Protein 7Y19 (pdb70)

Organism: Vibrio vulnificus (strain CMCP6) (NCBI:txid216895)

Secondary structure (DSSP, 8-state):
---S--EEEEE--S--HHHHHHHHHT-EEEEES-HHHHHHHHHHH-S-EEEEE-SSTTS-HHHHHHHHHHTTTSEEEEEE-GGGGG-HHHHHHHHHH-SEEEESS--HHHHHHHHHTT---HHHHHH---

Solvent-accessible surface area: 7462 Å² total

InterPro domains:
  IPR002078 RNA polymerase sigma factor 54 interaction domain [PF00158] (146-305)
  IPR002078 RNA polymerase sigma factor 54 interaction domain [PS50045] (146-368)
  IPR002197 DNA binding HTH domain, Fis-type [PF02954] (396-435)
  IPR002197 DNA binding HTH domain, Fis-type [PR01590] (402-419)
  IPR002197 DNA binding HTH domain, Fis-type [PR01590] (419-439)
  IPR003593 AAA+ ATPase domain [SM00382] (166-303)
  IPR009057 Homedomain-like superfamily [SSF46689] (351-438)
  IPR025944 Sigma-54 interaction domain, conserved site [PS00688] (352-361)
  IPR027417 P-loop containing nucleoside triphosphate hydrolase [G3DSA:3.40.50.300] (145-309)
  IPR027417 P-loop containing nucleoside triphosphate hydrolase [SSF52540] (146-379)
  IPR045343 VpsR domain [PF20161] (3-122)
  IPR058031 NorR-like, AAA+ ATPase lid domain [PF25601] (311-381)

Structure (mmCIF, N/CA/C/O backbone):
data_7Y19
#
_entry.id   7Y19
#
_cell.length_a   53.259
_cell.length_b   53.259
_cell.length_c   143.926
_cell.angle_alpha   90.000
_cell.angle_beta   90.000
_cell.angle_gamma   120.000
#
_symmetry.space_group_name_H-M   'P 61 2 2'
#
loop_
_entity.id
_entity.type
_entity.pdbx_description
1 polymer 'Transcriptional regulator VpsR'
2 water water
#
loop_
_atom_site.group_PDB
_atom_site.id
_atom_site.type_symbol
_atom_site.label_atom_id
_atom_site.label_alt_id
_atom_site.label_comp_id
_atom_site.label_asym_id
_atom_site.label_entity_id
_atom_site.label_seq_id
_atom_site.pdbx_PDB_ins_code
_atom_site.Cartn_x
_atom_site.Cartn_y
_atom_site.Cartn_z
_atom_site.occupancy
_atom_site.B_iso_or_equiv
_atom_site.auth_seq_id
_atom_site.auth_comp_id
_atom_site.auth_asym_id
_atom_site.auth_atom_id
_atom_site.pdbx_PDB_model_num
ATOM 1 N N . LYS A 1 6 ? 16.023 40.624 98.391 1.00 28.36 6 LYS A N 1
ATOM 2 C CA . LYS A 1 6 ? 16.034 39.182 98.511 1.00 38.70 6 LYS A CA 1
ATOM 3 C C . LYS A 1 6 ? 15.669 38.395 97.259 1.00 33.95 6 LYS A C 1
ATOM 4 O O . LYS A 1 6 ? 14.568 38.366 96.867 1.00 32.15 6 LYS A O 1
ATOM 18 N N . ASP A 1 8 ? 16.951 34.811 94.511 1.00 31.07 8 ASP A N 1
ATOM 19 C CA . ASP A 1 8 ? 17.724 33.560 94.394 1.00 28.80 8 ASP A CA 1
ATOM 20 C C . ASP A 1 8 ? 18.595 33.540 93.134 1.00 24.59 8 ASP A C 1
ATOM 21 O O . ASP A 1 8 ? 18.239 34.082 92.155 1.00 22.91 8 ASP A O 1
ATOM 26 N N . SER A 1 9 ? 19.821 33.021 93.220 1.00 28.81 9 SER A N 1
ATOM 27 C CA . SER A 1 9 ? 20.740 33.022 92.087 1.00 28.00 9 SER A CA 1
ATOM 28 C C . SER A 1 9 ? 21.494 31.720 91.904 1.00 29.60 9 SER A C 1
ATOM 29 O O . SER A 1 9 ? 22.041 31.515 90.816 1.00 32.75 9 SER A O 1
ATOM 32 N N . VAL A 1 10 ? 21.572 30.839 92.900 1.00 27.98 10 VAL A N 1
ATOM 33 C CA . VAL A 1 10 ? 22.181 29.528 92.629 1.00 26.94 10 VAL A CA 1
ATOM 34 C C . VAL A 1 10 ? 21.293 28.779 91.644 1.00 23.53 10 VAL A C 1
ATOM 35 O O . VAL A 1 10 ? 20.065 28.722 91.833 1.00 22.60 10 VAL A O 1
ATOM 39 N N . PRO A 1 11 ? 21.844 28.272 90.551 1.00 24.22 11 PRO A N 1
ATOM 40 C CA . PRO A 1 11 ? 21.029 27.531 89.588 1.00 21.40 11 PRO A CA 1
ATOM 41 C C . PRO A 1 11 ? 20.569 26.197 90.152 1.00 26.77 11 PRO A C 1
ATOM 42 O O . PRO A 1 11 ? 21.267 25.568 90.954 1.00 20.79 11 PRO A O 1
ATOM 46 N N . GLY A 1 12 ? 19.365 25.779 89.729 1.00 22.49 12 GLY A N 1
ATOM 47 C CA . GLY A 1 12 ? 18.805 24.501 90.135 1.00 18.41 12 GLY A CA 1
ATOM 48 C C . GLY A 1 12 ? 18.768 23.455 89.033 1.00 16.50 12 GLY A C 1
ATOM 49 O O . GLY A 1 12 ? 19.785 23.130 88.417 1.00 18.38 12 GLY A O 1
ATOM 50 N N . SER A 1 13 ? 17.588 22.919 88.772 1.00 20.06 13 SER A N 1
ATOM 51 C CA . SER A 1 13 ? 17.408 21.870 87.784 1.00 24.23 13 SER A CA 1
ATOM 52 C C . SER A 1 13 ? 16.408 22.315 86.722 1.00 24.28 13 SER A C 1
ATOM 53 O O . SER A 1 13 ? 15.465 23.071 87.010 1.00 18.34 13 SER A O 1
ATOM 56 N N . LEU A 1 14 ? 16.621 21.838 85.488 1.00 25.66 14 LEU A N 1
ATOM 57 C CA . LEU A 1 14 ? 15.671 22.071 84.407 1.00 26.08 14 LEU A CA 1
ATOM 58 C C . LEU A 1 14 ? 15.530 20.845 83.515 1.00 28.23 14 LEU A C 1
ATOM 59 O O . LEU A 1 14 ? 16.529 20.220 83.143 1.00 28.58 14 LEU A O 1
ATOM 64 N N . VAL A 1 15 ? 14.276 20.512 83.183 1.00 28.10 15 VAL A N 1
ATOM 65 C CA . VAL A 1 15 ? 13.932 19.460 82.227 1.00 22.73 15 VAL A CA 1
ATOM 66 C C . VAL A 1 15 ? 13.685 20.096 80.864 1.00 26.86 15 VAL A C 1
ATOM 67 O O . VAL A 1 15 ? 12.967 21.105 80.758 1.00 24.28 15 VAL A O 1
ATOM 71 N N . VAL A 1 16 ? 14.262 19.491 79.821 1.00 25.44 16 VAL A N 1
ATOM 72 C CA . VAL A 1 16 ? 14.173 19.966 78.445 1.00 23.63 16 VAL A CA 1
ATOM 73 C C . VAL A 1 16 ? 13.471 18.923 77.594 1.00 30.34 16 VAL A C 1
ATOM 74 O O . VAL A 1 16 ? 14.139 18.112 76.943 1.00 33.61 16 VAL A O 1
ATOM 78 N N . VAL A 1 17 ? 12.130 18.920 77.608 1.00 30.66 17 VAL A N 1
ATOM 79 C CA . VAL A 1 17 ? 11.329 18.148 76.659 1.00 27.85 17 VAL A CA 1
ATOM 80 C C . VAL A 1 17 ? 11.669 18.613 75.254 1.00 30.79 17 VAL A C 1
ATOM 81 O O . VAL A 1 17 ? 11.024 19.517 74.717 1.00 36.91 17 VAL A O 1
ATOM 85 N N . GLY A 1 18 ? 12.683 18.005 74.652 1.00 40.84 18 GLY A N 1
ATOM 86 C CA . GLY A 1 18 ? 13.309 18.573 73.477 1.00 41.68 18 GLY A CA 1
ATOM 87 C C . GLY A 1 18 ? 14.416 17.698 72.918 1.00 58.50 18 GLY A C 1
ATOM 88 O O . GLY A 1 18 ? 15.413 17.411 73.597 1.00 53.33 18 GLY A O 1
ATOM 89 N N . GLY A 1 19 ? 14.229 17.243 71.672 1.00 58.19 19 GLY A N 1
ATOM 90 C CA . GLY A 1 19 ? 15.261 16.528 70.958 1.00 52.41 19 GLY A CA 1
ATOM 91 C C . GLY A 1 19 ? 16.182 17.488 70.249 1.00 55.34 19 GLY A C 1
ATOM 92 O O . GLY A 1 19 ? 15.901 18.687 70.184 1.00 57.56 19 GLY A O 1
ATOM 93 N N . THR A 1 20 ? 17.277 16.934 69.728 1.00 50.29 20 THR A N 1
ATOM 94 C CA . THR A 1 20 ? 18.388 17.703 69.177 1.00 52.43 20 THR A CA 1
ATOM 95 C C . THR A 1 20 ? 19.145 18.393 70.299 1.00 43.99 20 THR A C 1
ATOM 96 O O . THR A 1 20 ? 18.551 18.845 71.282 1.00 47.57 20 THR A O 1
ATOM 100 N N . TYR A 1 21 ? 20.457 18.464 70.162 1.00 42.44 21 TYR A N 1
ATOM 101 C CA . TYR A 1 21 ? 21.245 19.293 71.055 1.00 44.32 21 TYR A CA 1
ATOM 102 C C . TYR A 1 21 ? 20.970 20.757 70.748 1.00 46.52 21 TYR A C 1
ATOM 103 O O . TYR A 1 21 ? 21.246 21.229 69.640 1.00 45.58 21 TYR A O 1
ATOM 112 N N . GLU A 1 22 ? 20.463 21.491 71.728 1.00 47.44 22 GLU A N 1
ATOM 113 C CA . GLU A 1 22 ? 20.319 22.921 71.541 1.00 42.81 22 GLU A CA 1
ATOM 114 C C . GLU A 1 22 ? 21.490 23.636 72.189 1.00 37.40 22 GLU A C 1
ATOM 115 O O . GLU A 1 22 ? 21.714 23.472 73.394 1.00 40.08 22 GLU A O 1
ATOM 121 N N . PRO A 1 23 ? 22.258 24.407 71.430 1.00 43.74 23 PRO A N 1
ATOM 122 C CA . PRO A 1 23 ? 23.442 25.096 71.966 1.00 35.73 23 PRO A CA 1
ATOM 123 C C . PRO A 1 23 ? 23.233 25.810 73.289 1.00 41.60 23 PRO A C 1
ATOM 124 O O . PRO A 1 23 ? 24.126 25.809 74.145 1.00 47.57 23 PRO A O 1
ATOM 128 N N . TRP A 1 24 ? 22.073 26.453 73.456 1.00 39.09 24 TRP A N 1
ATOM 129 C CA . TRP A 1 24 ? 21.836 27.218 74.675 1.00 33.28 24 TRP A CA 1
ATOM 130 C C . TRP A 1 24 ? 21.943 26.342 75.914 1.00 26.14 24 TRP A C 1
ATOM 131 O O . TRP A 1 24 ? 22.308 26.832 76.988 1.00 28.06 24 TRP A O 1
ATOM 142 N N . LEU A 1 25 ? 21.659 25.044 75.772 1.00 28.80 25 LEU A N 1
ATOM 143 C CA . LEU A 1 25 ? 21.717 24.111 76.894 1.00 32.26 25 LEU A CA 1
ATOM 144 C C . LEU A 1 25 ? 23.070 24.146 77.579 1.00 28.00 25 LEU A C 1
ATOM 145 O O . LEU A 1 25 ? 23.155 24.161 78.811 1.00 28.97 25 LEU A O 1
ATOM 150 N N . SER A 1 26 ? 24.137 24.204 76.795 1.00 31.26 26 SER A N 1
ATOM 151 C CA . SER A 1 26 ? 25.475 24.225 77.364 1.00 30.13 26 SER A CA 1
ATOM 152 C C 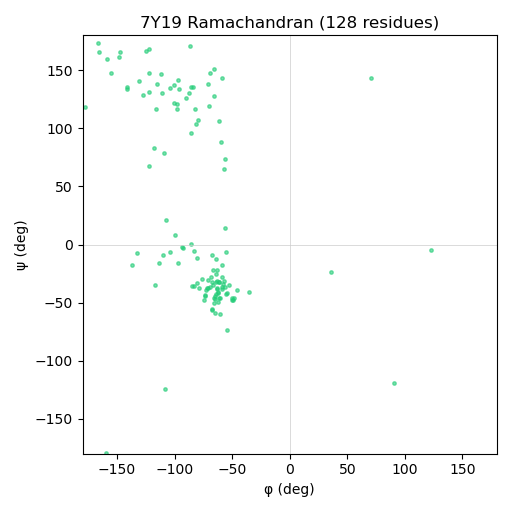. SER A 1 26 ? 25.723 25.470 78.204 1.00 27.81 26 SER A C 1
ATOM 153 O O . SER A 1 26 ? 26.481 25.413 79.176 1.00 32.59 26 SER A O 1
ATOM 156 N N . VAL A 1 27 ? 25.113 26.602 77.852 1.00 23.90 27 VAL A N 1
ATOM 157 C CA . VAL A 1 27 ? 25.339 27.820 78.630 1.00 25.34 27 VAL A CA 1
ATOM 158 C C . VAL A 1 27 ? 24.738 27.695 80.012 1.00 26.37 27 VAL A C 1
ATOM 159 O O . VAL A 1 27 ? 25.262 28.258 80.983 1.00 31.54 27 VAL A O 1
ATOM 163 N N . LEU A 1 28 ? 23.638 26.959 80.130 1.00 19.16 28 LEU A N 1
ATOM 164 C CA . LEU A 1 28 ? 23.073 26.699 81.441 1.00 21.84 28 LEU A CA 1
ATOM 165 C C . LEU A 1 28 ? 23.913 25.676 82.202 1.00 21.36 28 LEU A C 1
ATOM 166 O O . LEU A 1 28 ? 24.256 25.894 83.365 1.00 21.64 28 LEU A O 1
ATOM 171 N N . GLU A 1 29 ? 24.278 24.561 81.558 1.00 23.27 29 GLU A N 1
ATOM 172 C CA . GLU A 1 29 ? 25.079 23.552 82.249 1.00 25.43 29 GLU A CA 1
ATOM 173 C C . GLU A 1 29 ? 26.397 24.139 82.740 1.00 24.35 29 GLU A C 1
ATOM 174 O O . GLU A 1 29 ? 26.870 23.797 83.831 1.00 20.72 29 GLU A O 1
ATOM 180 N N . GLN A 1 30 ? 26.983 25.053 81.957 1.00 25.96 30 GLN A N 1
ATOM 181 C CA . GLN A 1 30 ? 28.223 25.723 82.339 1.00 23.90 30 GLN A CA 1
ATOM 182 C C . GLN A 1 30 ? 28.058 26.559 83.602 1.00 23.37 30 GLN A C 1
ATOM 183 O O . GLN A 1 30 ? 29.021 26.740 84.354 1.00 26.59 30 GLN A O 1
ATOM 189 N N . VAL A 1 31 ? 26.865 27.112 83.837 1.00 22.13 31 VAL A N 1
ATOM 190 C CA . VAL A 1 31 ? 26.656 28.013 84.966 1.00 19.27 31 VAL A CA 1
ATOM 191 C C . VAL A 1 31 ? 26.162 27.267 86.194 1.00 22.99 31 VAL A C 1
ATOM 192 O O . VAL A 1 31 ? 26.011 27.869 87.271 1.00 19.49 31 VAL A O 1
ATOM 196 N N . GLY A 1 32 ? 25.940 25.963 86.077 1.00 21.35 32 GLY A N 1
ATOM 197 C CA . GLY A 1 32 ? 25.582 25.131 87.211 1.00 19.42 32 GLY A CA 1
ATOM 198 C C . GLY A 1 32 ? 24.280 24.363 87.084 1.00 20.46 32 GLY A C 1
ATOM 199 O O . GLY A 1 32 ? 23.977 23.568 87.983 1.00 21.07 32 GLY A O 1
ATOM 200 N N . TRP A 1 33 ? 23.480 24.528 86.030 1.00 21.72 33 TRP A N 1
ATOM 201 C CA . TRP A 1 33 ? 22.168 23.894 86.002 1.00 18.63 33 TRP A CA 1
ATOM 202 C C . TRP A 1 33 ? 22.312 22.394 85.824 1.00 22.41 33 TRP A C 1
ATOM 203 O O . TRP A 1 33 ? 23.150 21.919 85.052 1.00 25.88 33 TRP A O 1
ATOM 214 N N . LYS A 1 34 ? 21.511 21.643 86.563 1.00 18.49 34 LYS A N 1
ATOM 215 C CA . LYS A 1 34 ? 21.331 20.237 86.247 1.00 18.95 34 LYS A CA 1
ATOM 216 C C . LYS A 1 34 ? 20.297 20.164 85.134 1.00 14.90 34 LYS A C 1
ATOM 217 O O . LYS A 1 34 ? 19.159 20.598 85.320 1.00 19.71 34 LYS A O 1
ATOM 223 N N . CYS A 1 35 ? 20.695 19.676 83.963 1.00 26.48 35 CYS A N 1
ATOM 224 C CA . CYS A 1 35 ? 19.875 19.749 82.751 1.00 21.63 35 CYS A CA 1
ATOM 225 C C . CYS A 1 35 ? 19.365 18.358 82.386 1.00 27.62 35 CYS A C 1
ATOM 226 O O . CYS A 1 35 ? 19.877 17.714 81.477 1.00 33.14 35 CYS A O 1
ATOM 229 N N . HIS A 1 36 ? 18.325 17.908 83.084 1.00 26.83 36 HIS A N 1
ATOM 230 C CA . HIS A 1 36 ? 17.596 16.732 82.632 1.00 25.97 36 HIS A CA 1
ATOM 231 C C . HIS A 1 36 ? 17.035 16.974 81.234 1.00 36.52 36 HIS A C 1
ATOM 232 O O . HIS A 1 36 ? 16.586 18.076 80.905 1.00 37.52 36 HIS A O 1
ATOM 239 N N . GLN A 1 37 ? 17.036 15.928 80.413 1.00 42.89 37 GLN A N 1
ATOM 240 C CA . GLN A 1 37 ? 16.653 16.091 79.020 1.00 39.21 37 GLN A CA 1
ATOM 241 C C . GLN A 1 37 ? 16.151 14.766 78.475 1.00 50.33 37 GLN A C 1
ATOM 242 O O . GLN A 1 37 ? 16.606 13.694 78.885 1.00 56.38 37 GLN A O 1
ATOM 248 N N . CYS A 1 38 ? 15.206 14.857 77.549 1.00 51.95 38 CYS A N 1
ATOM 249 C CA . CYS A 1 38 ? 14.688 13.676 76.885 1.00 55.90 38 CYS A CA 1
ATOM 250 C C . CYS A 1 38 ? 13.910 14.132 75.658 1.00 57.48 38 CYS A C 1
ATOM 251 O O . CYS A 1 38 ? 13.602 15.317 75.495 1.00 49.31 38 CYS A O 1
ATOM 254 N N . ALA A 1 39 ? 13.628 13.173 74.773 1.00 63.60 39 ALA A N 1
ATOM 255 C CA . ALA A 1 39 ? 12.631 13.344 73.728 1.00 55.65 39 ALA A CA 1
ATOM 256 C C . ALA A 1 39 ? 11.418 12.438 73.912 1.00 58.50 39 ALA A C 1
ATOM 257 O O . ALA A 1 39 ? 10.374 12.698 73.302 1.00 59.16 39 ALA A O 1
ATOM 259 N N . ASP A 1 40 ? 11.523 11.407 74.755 1.00 61.07 40 ASP A N 1
ATOM 260 C CA . ASP A 1 40 ? 10.414 10.510 75.056 1.00 58.17 40 ASP A CA 1
ATOM 261 C C . ASP A 1 40 ? 9.594 11.081 76.209 1.00 64.30 40 ASP A C 1
ATOM 262 O O . ASP A 1 40 ? 10.144 11.446 77.255 1.00 63.97 40 ASP A O 1
ATOM 267 N N . LEU A 1 41 ? 8.275 11.133 76.023 1.00 59.73 41 LEU A N 1
ATOM 268 C CA . LEU A 1 41 ? 7.434 11.864 76.959 1.00 51.86 41 LEU A CA 1
ATOM 269 C C . LEU A 1 41 ? 7.084 11.035 78.187 1.00 57.48 41 LEU A C 1
ATOM 270 O O . LEU A 1 41 ? 6.977 11.584 79.291 1.00 58.22 41 LEU A O 1
ATOM 275 N N . ARG A 1 42 ? 6.885 9.721 78.021 1.00 57.70 42 ARG A N 1
ATOM 276 C CA . ARG A 1 42 ? 6.521 8.892 79.168 1.00 60.11 42 ARG A CA 1
ATOM 277 C C . ARG A 1 42 ? 7.570 8.989 80.256 1.00 55.35 42 ARG A C 1
ATOM 278 O O . ARG A 1 42 ? 7.240 8.953 81.448 1.00 55.03 42 ARG A O 1
ATOM 286 N N . LYS A 1 43 ? 8.834 9.144 79.863 1.00 52.65 43 LYS A N 1
ATOM 287 C CA . LYS A 1 43 ? 9.900 9.276 80.846 1.00 58.71 43 LYS A CA 1
ATOM 288 C C . LYS A 1 43 ? 9.865 10.639 81.529 1.00 57.45 43 LYS A C 1
ATOM 289 O O . LYS A 1 43 ? 10.080 10.733 82.745 1.00 55.99 43 LYS A O 1
ATOM 295 N N . VAL A 1 44 ? 9.579 11.705 80.773 1.00 54.77 44 VAL A N 1
ATOM 296 C CA . VAL A 1 44 ? 9.526 13.030 81.384 1.00 48.64 44 VAL A CA 1
ATOM 297 C C . VAL A 1 44 ? 8.356 13.130 82.359 1.00 47.08 44 VAL A C 1
ATOM 298 O O . VAL A 1 44 ? 8.459 13.786 83.401 1.00 50.45 44 VAL A O 1
ATOM 302 N N . ASP A 1 45 ? 7.238 12.463 82.060 1.00 41.28 45 ASP A N 1
ATOM 303 C CA . ASP A 1 45 ? 6.122 12.457 83.005 1.00 49.52 45 ASP A CA 1
ATOM 304 C C . ASP A 1 45 ? 6.533 11.787 84.316 1.00 50.52 45 ASP A C 1
ATOM 305 O O . ASP A 1 45 ? 6.211 12.283 85.405 1.00 50.69 45 ASP A O 1
ATOM 310 N N . ALA A 1 46 ? 7.277 10.677 84.229 1.00 47.47 46 ALA A N 1
ATOM 311 C CA . ALA A 1 46 ? 7.773 10.003 85.427 1.00 47.70 46 ALA A CA 1
ATOM 312 C C . ALA A 1 46 ? 8.807 10.863 86.149 1.00 52.30 46 ALA A C 1
ATOM 313 O O . ALA A 1 46 ? 8.651 11.189 87.335 1.00 48.25 46 ALA A O 1
ATOM 315 N N . LEU A 1 47 ? 9.871 11.242 85.435 1.00 43.64 47 LEU A N 1
ATOM 316 C CA . LEU A 1 47 ? 10.909 12.102 86.001 1.00 46.71 47 LEU A CA 1
ATOM 317 C C . LEU A 1 47 ? 10.314 13.324 86.692 1.00 46.17 47 LEU A C 1
ATOM 318 O O . LEU A 1 47 ? 10.679 13.662 87.827 1.00 44.21 47 LEU A O 1
ATOM 323 N N . LEU A 1 48 ? 9.383 13.995 86.019 1.00 42.89 48 LEU A N 1
ATOM 324 C CA . LEU A 1 48 ? 8.778 15.180 86.595 1.00 42.43 48 LEU A CA 1
ATOM 325 C C . LEU A 1 48 ? 7.932 14.849 87.817 1.00 46.77 48 LEU A C 1
ATOM 326 O O . LEU A 1 48 ? 7.688 15.729 88.651 1.00 43.42 48 LEU A O 1
ATOM 331 N N . GLU A 1 49 ? 7.486 13.602 87.952 1.00 46.44 49 GLU A N 1
ATOM 332 C CA . GLU A 1 49 ? 6.756 13.236 89.159 1.00 52.54 49 GLU A CA 1
ATOM 333 C C . GLU A 1 49 ? 7.686 13.155 90.373 1.00 48.50 49 GLU A C 1
ATOM 334 O O . GLU A 1 49 ? 7.298 13.553 91.477 1.00 46.91 49 GLU A O 1
ATOM 340 N N . ASP A 1 50 ? 8.921 12.668 90.195 1.00 46.90 50 ASP A N 1
ATOM 341 C CA . ASP A 1 50 ? 9.883 12.642 91.299 1.00 46.32 50 ASP A CA 1
ATOM 342 C C . ASP A 1 50 ? 10.637 13.960 91.466 1.00 49.77 50 ASP A C 1
ATOM 343 O O . ASP A 1 50 ? 10.963 14.337 92.598 1.00 48.48 50 ASP A O 1
ATOM 348 N N . ILE A 1 51 ? 10.948 14.657 90.364 1.00 51.79 51 ILE A N 1
ATOM 349 C CA . ILE A 1 51 ? 11.680 15.923 90.464 1.00 44.09 51 ILE A CA 1
ATOM 350 C C . ILE A 1 51 ? 10.874 16.950 91.245 1.00 39.13 51 ILE A C 1
ATOM 351 O O . ILE A 1 51 ? 11.417 17.695 92.071 1.00 38.23 51 ILE A O 1
ATOM 356 N N . GLY A 1 52 ? 9.570 17.010 91.003 1.00 45.86 52 GLY A N 1
ATOM 357 C CA . GLY A 1 52 ? 8.740 17.994 91.647 1.00 46.40 52 GLY A CA 1
ATOM 358 C C . GLY A 1 52 ? 8.661 19.264 90.827 1.00 44.12 52 GLY A C 1
ATOM 359 O O . GLY A 1 52 ? 8.176 19.261 89.691 1.00 46.47 52 GLY A O 1
ATOM 360 N N . PRO A 1 53 ? 9.111 20.387 91.403 1.00 38.53 53 PRO A N 1
ATOM 361 C CA . PRO A 1 53 ? 9.057 21.665 90.679 1.00 32.85 53 PRO A CA 1
ATOM 362 C C . PRO A 1 53 ? 10.393 22.052 90.070 1.00 30.35 53 PRO A C 1
ATOM 363 O O . PRO A 1 53 ? 11.437 21.949 90.726 1.00 32.95 53 PRO A O 1
ATOM 367 N N . CYS A 1 54 ? 10.379 22.546 88.836 1.00 27.35 54 CYS A N 1
ATOM 368 C CA . CYS A 1 54 ? 11.621 22.896 88.160 1.00 18.69 54 CYS A CA 1
ATOM 369 C C . CYS A 1 54 ? 11.308 23.867 87.040 1.00 16.73 54 CYS A C 1
ATOM 370 O O . CYS A 1 54 ? 10.155 24.229 86.807 1.00 22.70 54 CYS A O 1
ATOM 373 N N . ILE A 1 55 ? 12.346 24.261 86.332 1.00 17.87 55 ILE A N 1
ATOM 374 C CA . ILE A 1 55 ? 12.196 24.941 85.054 1.00 18.39 55 ILE A CA 1
ATOM 375 C C . ILE A 1 55 ? 12.021 23.892 83.977 1.00 17.77 55 ILE A C 1
ATOM 376 O O . ILE A 1 55 ? 12.725 22.878 83.958 1.00 23.45 55 ILE A O 1
ATOM 381 N N . GLY A 1 56 ? 11.074 24.117 83.085 1.00 15.45 56 GLY A N 1
ATOM 382 C CA . GLY A 1 56 ? 10.940 23.227 81.956 1.00 20.57 56 GLY A CA 1
ATOM 383 C C . GLY A 1 56 ? 11.064 24.009 80.679 1.00 17.24 56 GLY A C 1
ATOM 384 O O . GLY A 1 56 ? 10.434 25.056 80.550 1.00 17.03 56 GLY A O 1
ATOM 385 N N . ILE A 1 57 ? 11.885 23.551 79.743 1.00 18.05 57 ILE A N 1
ATOM 386 C CA . ILE A 1 57 ? 11.985 24.179 78.432 1.00 18.08 57 ILE A CA 1
ATOM 387 C C . ILE A 1 57 ? 11.505 23.179 77.384 1.00 21.25 57 ILE A C 1
ATOM 388 O O . ILE A 1 57 ? 12.111 22.115 77.197 1.00 18.26 57 ILE A O 1
ATOM 393 N N . VAL A 1 58 ? 10.428 23.522 76.694 1.00 18.05 58 VAL A N 1
ATOM 394 C CA . VAL A 1 58 ? 9.881 22.689 75.631 1.00 21.27 58 VAL A CA 1
ATOM 395 C C . VAL A 1 58 ? 10.374 23.205 74.283 1.00 25.95 58 VAL A C 1
ATOM 396 O O . VAL A 1 58 ? 10.064 24.336 73.880 1.00 23.31 58 VAL A O 1
ATOM 400 N N . ASP A 1 59 ? 11.148 22.367 73.591 1.00 22.92 59 ASP A N 1
ATOM 401 C CA . ASP A 1 59 ? 11.682 22.666 72.267 1.00 23.04 59 ASP A CA 1
ATOM 402 C C . ASP A 1 59 ? 10.593 22.372 71.243 1.00 32.14 59 ASP A C 1
ATOM 403 O O . ASP A 1 59 ? 10.307 21.209 70.938 1.00 33.53 59 ASP A O 1
ATOM 408 N N . LEU A 1 60 ? 9.964 23.430 70.729 1.00 33.14 60 LEU A N 1
ATOM 409 C CA . LEU A 1 60 ? 9.046 23.363 69.596 1.00 29.57 60 LEU A CA 1
ATOM 410 C C . LEU A 1 60 ? 9.713 23.772 68.293 1.00 27.02 60 LEU A C 1
ATOM 411 O O . LEU A 1 60 ? 9.019 23.946 67.286 1.00 32.37 60 LEU A O 1
ATOM 416 N N . SER A 1 61 ? 11.030 23.971 68.303 1.00 26.15 61 SER A N 1
ATOM 417 C CA . SER A 1 61 ? 11.750 24.595 67.200 1.00 24.27 61 SER A CA 1
ATOM 418 C C . SER A 1 61 ? 12.147 23.609 66.125 1.00 43.03 61 SER A C 1
ATOM 419 O O . SER A 1 61 ? 12.819 23.993 65.157 1.00 43.79 61 SER A O 1
ATOM 422 N N . HIS A 1 62 ? 11.799 22.345 66.301 1.00 47.62 62 HIS A N 1
ATOM 423 C CA . HIS A 1 62 ? 11.881 21.356 65.248 1.00 40.65 62 HIS A CA 1
ATOM 424 C C . HIS A 1 62 ? 10.516 20.718 65.195 1.00 41.66 62 HIS A C 1
ATOM 425 O O . HIS A 1 62 ? 9.990 20.305 66.231 1.00 50.92 62 HIS A O 1
ATOM 432 N N . ASP A 1 63 ? 9.927 20.665 64.008 1.00 50.55 63 ASP A N 1
ATOM 433 C CA . ASP A 1 63 ? 8.737 19.854 63.819 1.00 43.11 63 ASP A CA 1
ATOM 434 C C . ASP A 1 63 ? 9.099 18.423 64.225 1.00 57.36 63 ASP A C 1
ATOM 435 O O . ASP A 1 63 ? 9.131 17.500 63.401 1.00 59.93 63 ASP A O 1
ATOM 440 N N . GLU A 1 64 ? 9.398 18.255 65.518 1.00 54.63 64 GLU A N 1
ATOM 441 C CA . GLU A 1 64 ? 10.029 17.082 66.114 1.00 56.97 64 GLU A CA 1
ATOM 442 C C . GLU A 1 64 ? 9.139 16.385 67.116 1.00 54.94 64 GLU A C 1
ATOM 443 O O . GLU A 1 64 ? 9.198 15.157 67.237 1.00 62.98 64 GLU A O 1
ATOM 449 N N . PHE A 1 65 ? 8.345 17.146 67.856 1.00 54.18 65 PHE A N 1
ATOM 450 C CA . PHE A 1 65 ? 7.396 16.628 68.820 1.00 55.77 65 PHE A CA 1
ATOM 451 C C . PHE A 1 65 ? 5.995 16.975 68.354 1.00 51.53 65 PHE A C 1
ATOM 452 O O . PHE A 1 65 ? 5.744 18.090 67.884 1.00 52.91 65 PHE A O 1
ATOM 460 N N . SER A 1 66 ? 5.085 16.021 68.486 1.00 43.72 66 SER A N 1
ATOM 461 C CA . SER A 1 66 ? 3.682 16.360 68.345 1.00 47.40 66 SER A CA 1
ATOM 462 C C . SER A 1 66 ? 3.324 17.366 69.421 1.00 47.10 66 SER A C 1
ATOM 463 O O . SER A 1 66 ? 3.207 16.993 70.591 1.00 49.33 66 SER A O 1
ATOM 466 N N . LEU A 1 67 ? 3.143 18.638 69.051 1.00 50.70 67 LEU A N 1
ATOM 467 C CA . LEU A 1 67 ? 2.719 19.638 70.033 1.00 49.47 67 LEU A CA 1
ATOM 468 C C . LEU A 1 67 ? 1.428 19.247 70.738 1.00 49.14 67 LEU A C 1
ATOM 469 O O . LEU A 1 67 ? 0.989 19.972 71.643 1.00 47.68 67 LEU A O 1
ATOM 474 N N . ASN A 1 68 ? 0.795 18.151 70.298 1.00 51.89 68 ASN A N 1
ATOM 475 C CA . ASN A 1 68 ? -0.169 17.412 71.106 1.00 46.97 68 ASN A CA 1
ATOM 476 C C . ASN A 1 68 ? 0.521 16.745 72.289 1.00 41.95 68 ASN A C 1
ATOM 477 O O . ASN A 1 68 ? 0.132 16.940 73.446 1.00 44.12 68 ASN A O 1
ATOM 482 N N . GLY A 1 69 ? 1.549 15.940 72.008 1.00 44.15 69 GLY A N 1
ATOM 483 C CA . GLY A 1 69 ? 2.228 15.223 73.072 1.00 35.16 69 GLY A CA 1
ATOM 484 C C . GLY A 1 69 ? 2.818 16.148 74.118 1.00 38.36 69 GLY A C 1
ATOM 485 O O . GLY A 1 69 ? 2.784 15.845 75.312 1.00 42.67 69 GLY A O 1
ATOM 486 N N . ILE A 1 70 ? 3.360 17.292 73.686 1.00 42.19 70 ILE A N 1
ATOM 487 C CA . ILE A 1 70 ? 3.933 18.246 74.634 1.00 35.86 70 ILE A CA 1
ATOM 488 C C . ILE A 1 70 ? 2.853 18.809 75.541 1.00 38.70 70 ILE A C 1
ATOM 489 O O . ILE A 1 70 ? 2.930 18.719 76.771 1.00 43.62 70 ILE A O 1
ATOM 494 N N . ALA A 1 71 ? 1.851 19.450 74.946 1.00 39.81 71 ALA A N 1
ATOM 495 C CA . ALA A 1 71 ? 0.914 20.198 75.768 1.00 40.33 71 ALA A CA 1
ATOM 496 C C . ALA A 1 71 ? 0.152 19.284 76.711 1.00 42.71 71 ALA A C 1
ATOM 497 O O . ALA A 1 71 ? -0.331 19.747 77.749 1.00 41.36 71 ALA A O 1
ATOM 499 N N . ASN A 1 72 ? 0.065 17.990 76.388 1.00 40.30 72 ASN A N 1
ATOM 500 C CA . ASN A 1 72 ? -0.444 17.025 77.355 1.00 39.49 72 ASN A CA 1
ATOM 501 C C . ASN A 1 72 ? 0.490 16.927 78.550 1.00 34.82 72 ASN A C 1
ATOM 502 O O . ASN A 1 72 ? 0.041 16.921 79.702 1.00 39.32 72 ASN A O 1
ATOM 507 N N . LEU A 1 73 ? 1.798 16.872 78.293 1.00 39.60 73 LEU A N 1
ATOM 508 C CA . LEU A 1 73 ? 2.781 16.902 79.373 1.00 37.90 73 LEU A CA 1
ATOM 509 C C . LEU A 1 73 ? 2.661 18.187 80.173 1.00 37.70 73 LEU A C 1
ATOM 510 O O . LEU A 1 73 ? 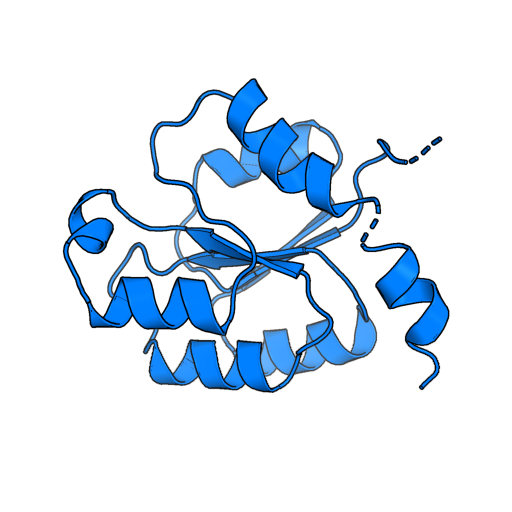2.380 18.164 81.377 1.00 36.60 73 LEU A O 1
ATOM 515 N N . VAL A 1 74 ? 2.843 19.326 79.498 1.00 38.84 74 VAL A N 1
ATOM 516 C CA . VAL A 1 74 ? 2.805 20.628 80.162 1.00 34.07 74 VAL A CA 1
ATOM 517 C C . VAL A 1 74 ? 1.491 20.817 80.909 1.00 35.69 74 VAL A C 1
ATOM 518 O O . VAL A 1 74 ? 1.464 21.397 82.001 1.00 42.34 74 VAL A O 1
ATOM 522 N N . SER A 1 75 ? 0.384 20.314 80.352 1.00 44.57 75 SER A N 1
ATOM 523 C CA . SER A 1 75 ? -0.892 20.355 81.073 1.00 43.67 75 SER A CA 1
ATOM 524 C C . SER A 1 75 ? -0.796 19.580 82.379 1.00 44.48 75 SER A C 1
ATOM 525 O O . SER A 1 75 ? -1.222 20.058 83.436 1.00 51.42 75 SER A O 1
ATOM 528 N N . THR A 1 76 ? -0.214 18.381 82.315 1.00 43.99 76 THR A N 1
ATOM 529 C CA . THR A 1 76 ? -0.157 17.480 83.461 1.00 42.21 76 THR A CA 1
ATOM 530 C C . THR A 1 76 ? 0.669 18.059 84.601 1.00 47.52 76 THR A C 1
ATOM 531 O O . THR A 1 76 ? 0.447 17.712 85.771 1.00 51.23 76 THR A O 1
ATOM 535 N N . HIS A 1 77 ? 1.608 18.945 84.289 1.00 40.42 77 HIS A N 1
ATOM 536 C CA . HIS A 1 77 ? 2.591 19.439 85.251 1.00 42.81 77 HIS A CA 1
ATOM 537 C C . HIS A 1 77 ? 2.491 20.962 85.333 1.00 41.51 77 HIS A C 1
ATOM 538 O O . HIS A 1 77 ? 3.413 21.676 84.936 1.00 38.74 77 HIS A O 1
ATOM 545 N N . LYS A 1 78 ? 1.363 21.454 85.861 1.00 42.95 78 LYS A N 1
ATOM 546 C CA . LYS A 1 78 ? 1.103 22.887 85.960 1.00 44.69 78 LYS A CA 1
ATOM 547 C C . LYS A 1 78 ? 2.088 23.619 86.876 1.00 45.24 78 LYS A C 1
ATOM 548 O O . LYS A 1 78 ? 2.132 24.857 86.853 1.00 44.90 78 LYS A O 1
ATOM 554 N N . HIS A 1 79 ? 2.887 22.903 87.669 1.00 39.97 79 HIS A N 1
ATOM 555 C CA . HIS A 1 79 ? 3.785 23.545 88.619 1.00 32.93 79 HIS A CA 1
ATOM 556 C C . HIS A 1 79 ? 5.250 23.457 88.192 1.00 35.37 79 HIS A C 1
ATOM 557 O O . HIS A 1 79 ? 6.155 23.586 89.025 1.00 36.99 79 HIS A O 1
ATOM 564 N N . VAL A 1 80 ? 5.500 23.245 86.906 1.00 29.32 80 VAL A N 1
ATOM 565 C CA . VAL A 1 80 ? 6.810 23.464 86.305 1.00 28.16 80 VAL A CA 1
ATOM 566 C C . VAL A 1 80 ? 6.782 24.844 85.667 1.00 22.67 80 VAL A C 1
ATOM 567 O O . VAL A 1 80 ? 5.761 25.255 85.108 1.00 18.85 80 VAL A O 1
ATOM 571 N N . ARG A 1 81 ? 7.886 25.573 85.763 1.00 20.84 81 ARG A N 1
ATOM 572 C CA . ARG A 1 81 ? 7.976 26.889 85.143 1.00 1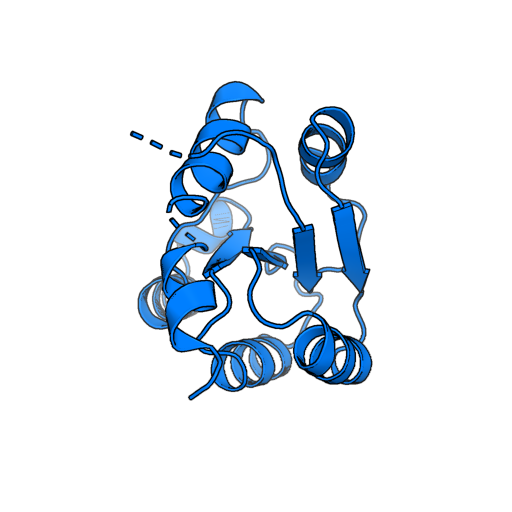9.10 81 ARG A CA 1
ATOM 573 C C . ARG A 1 81 ? 8.408 26.685 83.698 1.00 18.56 81 ARG A C 1
ATOM 574 O O . ARG A 1 81 ? 9.602 26.573 83.413 1.00 20.21 81 ARG A O 1
ATOM 582 N N . TRP A 1 82 ? 7.434 26.644 82.777 1.00 19.34 82 TRP A N 1
ATOM 583 C CA . TRP A 1 82 ? 7.671 26.258 81.387 1.00 14.33 82 TRP A CA 1
ATOM 584 C C . TRP A 1 82 ? 8.023 27.465 80.525 1.00 12.87 82 TRP A C 1
ATOM 585 O O . TRP A 1 82 ? 7.293 28.461 80.492 1.00 14.95 82 TRP A O 1
ATOM 596 N N . LEU A 1 83 ? 9.148 27.365 79.835 1.00 12.53 83 LEU A N 1
ATOM 597 C CA . LEU A 1 83 ? 9.570 28.303 78.817 1.00 14.37 83 LEU A CA 1
ATOM 598 C C . LEU A 1 83 ? 9.518 27.602 77.468 1.00 17.82 83 LEU A C 1
ATOM 599 O O . LEU A 1 83 ? 9.739 26.393 77.378 1.00 22.51 83 LEU A O 1
ATOM 604 N N . ALA A 1 84 ? 9.202 28.356 76.422 1.00 15.76 84 ALA A N 1
ATOM 605 C CA . ALA A 1 84 ? 9.106 27.810 75.074 1.00 15.01 84 ALA A CA 1
ATOM 606 C C . ALA A 1 84 ? 10.335 28.207 74.286 1.00 16.94 84 ALA A C 1
ATOM 607 O O . ALA A 1 84 ? 10.765 29.361 74.337 1.00 18.07 84 ALA A O 1
ATOM 609 N N . PHE A 1 85 ? 10.906 27.251 73.568 1.00 22.89 85 PHE A N 1
ATOM 610 C CA . PHE A 1 85 ? 11.979 27.539 72.630 1.00 19.17 85 PHE A CA 1
ATOM 611 C C . PHE A 1 85 ? 11.471 27.329 71.214 1.00 17.11 85 PHE A C 1
ATOM 612 O O . PHE A 1 85 ? 10.897 26.287 70.897 1.00 16.79 85 PHE A O 1
ATOM 620 N N . ILE A 1 86 ? 11.695 28.314 70.360 1.00 14.86 86 ILE A N 1
ATOM 621 C CA . ILE A 1 86 ? 11.076 28.333 69.051 1.00 15.52 86 ILE A CA 1
ATOM 622 C C . ILE A 1 86 ? 12.020 29.021 68.085 1.00 13.50 86 ILE A C 1
ATOM 623 O O . ILE A 1 86 ? 12.940 29.735 68.481 1.00 16.92 86 ILE A O 1
ATOM 628 N N . ARG A 1 87 ? 11.787 28.793 66.802 1.00 12.46 87 ARG A N 1
ATOM 629 C CA . ARG A 1 87 ? 12.423 29.577 65.764 1.00 16.00 87 ARG A CA 1
ATOM 630 C C . ARG A 1 87 ? 11.589 30.823 65.540 1.00 13.29 87 ARG A C 1
ATOM 631 O O . ARG A 1 87 ? 10.355 30.756 65.467 1.00 16.02 87 ARG A O 1
ATOM 639 N N . GLU A 1 88 ? 12.276 31.951 65.433 1.00 11.93 88 GLU A N 1
ATOM 640 C CA . GLU A 1 88 ? 11.696 33.247 65.108 1.00 19.29 88 GLU A CA 1
ATOM 641 C C . GLU A 1 88 ? 10.545 33.142 64.117 1.00 17.31 88 GLU A C 1
ATOM 642 O O . GLU A 1 88 ? 9.530 33.829 64.262 1.00 22.81 88 GLU A O 1
ATOM 648 N N . GLN A 1 89 ? 10.690 32.281 63.106 1.00 14.10 89 GLN A N 1
ATOM 649 C CA . GLN A 1 89 ? 9.624 32.094 62.130 1.00 16.01 89 GLN A CA 1
ATOM 650 C C . GLN A 1 89 ? 8.297 31.678 62.775 1.00 18.77 89 GLN A C 1
ATOM 651 O O . GLN A 1 89 ? 7.235 31.999 62.240 1.00 17.58 89 GLN A O 1
ATOM 657 N N . GLN A 1 90 ? 8.324 30.946 63.898 1.00 19.08 90 GLN A N 1
ATOM 658 C CA . GLN A 1 90 ? 7.084 30.444 64.482 1.00 15.55 90 GLN A CA 1
ATOM 659 C C . GLN A 1 90 ? 6.342 31.486 65.298 1.00 16.91 90 GLN A C 1
ATOM 660 O O . GLN A 1 90 ? 5.185 31.247 65.671 1.00 13.06 90 GLN A O 1
ATOM 666 N N . LEU A 1 91 ? 6.976 32.621 65.594 1.00 14.64 91 LEU A N 1
ATOM 667 C CA . LEU A 1 91 ? 6.232 33.756 66.125 1.00 19.10 91 LEU A CA 1
ATOM 668 C C . LEU A 1 91 ? 5.126 34.206 65.177 1.00 18.41 91 LEU A C 1
ATOM 669 O O . LEU A 1 91 ? 4.230 34.945 65.589 1.00 24.13 91 LEU A O 1
ATOM 674 N N . SER A 1 92 ? 5.191 33.809 63.913 1.00 20.56 92 SER A N 1
ATOM 675 C CA . SER A 1 92 ? 4.166 34.148 62.945 1.00 22.36 92 SER A CA 1
ATOM 676 C C . SER A 1 92 ? 2.976 33.201 62.997 1.00 23.09 92 SER A C 1
ATOM 677 O O . SER A 1 92 ? 1.976 33.443 62.310 1.00 26.12 92 SER A O 1
ATOM 680 N N . SER A 1 93 ? 3.057 32.149 63.803 1.00 21.72 93 SER A N 1
ATOM 681 C CA . SER A 1 93 ? 2.052 31.098 63.833 1.00 20.27 93 SER A CA 1
ATOM 682 C C . SER A 1 93 ? 1.141 31.322 65.034 1.00 24.52 93 SER A C 1
ATOM 683 O O . SER A 1 93 ? 1.605 31.378 66.185 1.00 18.75 93 SER A O 1
ATOM 686 N N . ASP A 1 94 ? -0.156 31.460 64.755 1.00 27.56 94 ASP A N 1
ATOM 687 C CA . ASP A 1 94 ? -1.131 31.720 65.803 1.00 19.46 94 ASP A CA 1
ATOM 688 C C . ASP A 1 94 ? -1.196 30.551 66.775 1.00 20.17 94 ASP A C 1
ATOM 689 O O . ASP A 1 94 ? -1.244 30.739 67.995 1.00 23.38 94 ASP A O 1
ATOM 694 N N . THR A 1 95 ? -1.175 29.334 66.245 1.00 21.88 95 THR A N 1
ATOM 695 C CA . THR A 1 95 ? -1.168 28.131 67.069 1.00 23.65 95 THR A CA 1
ATOM 696 C C . THR A 1 95 ? -0.015 28.132 68.077 1.00 24.42 95 THR A C 1
ATOM 697 O O . THR A 1 95 ? -0.191 27.747 69.244 1.00 21.01 95 THR 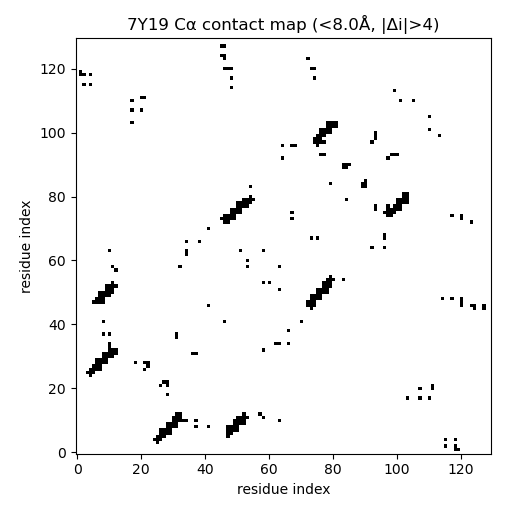A O 1
ATOM 701 N N . ILE A 1 96 ? 1.176 28.551 67.643 1.00 17.07 96 ILE A N 1
ATOM 702 C CA . ILE A 1 96 ? 2.321 28.523 68.539 1.00 15.08 96 ILE A CA 1
ATOM 703 C C . ILE A 1 96 ? 2.201 29.633 69.569 1.00 15.84 96 ILE A C 1
ATOM 704 O O . ILE A 1 96 ? 2.461 29.430 70.761 1.00 17.81 96 ILE A O 1
ATOM 709 N N . CYS A 1 97 ? 1.805 30.823 69.131 1.00 15.75 97 CYS A N 1
ATOM 710 C CA . CYS A 1 97 ? 1.632 31.912 70.079 1.00 15.91 97 CYS A CA 1
ATOM 711 C C . CYS A 1 97 ? 0.555 31.573 71.100 1.00 14.82 97 CYS A C 1
ATOM 712 O O . CYS A 1 97 ? 0.666 31.962 72.267 1.00 16.19 97 CYS A O 1
ATOM 715 N N . GLN A 1 98 ? -0.463 30.810 70.706 1.00 11.76 98 GLN A N 1
ATOM 716 C CA . GLN A 1 98 ? -1.497 30.438 71.675 1.00 18.56 98 GLN A CA 1
ATOM 717 C C . GLN A 1 98 ? -0.986 29.446 72.706 1.00 15.17 98 GLN A C 1
ATOM 718 O O . GLN A 1 98 ? -1.369 29.524 73.876 1.00 18.51 98 GLN A O 1
ATOM 724 N N . PHE A 1 99 ? -0.131 28.502 72.305 1.00 16.60 99 PHE A N 1
ATOM 725 C CA . PHE A 1 99 ? 0.403 27.551 73.279 1.00 21.10 99 PHE A CA 1
ATOM 726 C C . PHE A 1 99 ? 1.274 28.270 74.292 1.00 15.02 99 PHE A C 1
ATOM 727 O O . PHE A 1 99 ? 1.162 28.049 75.501 1.00 17.67 99 PHE A O 1
ATOM 735 N N . ILE A 1 100 ? 2.153 29.141 73.812 1.00 15.85 100 ILE A N 1
ATOM 736 C CA . ILE A 1 100 ? 3.066 29.832 74.714 1.00 14.80 100 ILE A CA 1
ATOM 737 C C . ILE A 1 100 ? 2.289 30.675 75.707 1.00 14.51 100 ILE A C 1
ATOM 738 O O . ILE A 1 100 ? 2.538 30.641 76.916 1.00 17.59 100 ILE A O 1
ATOM 743 N N . VAL A 1 101 ? 1.312 31.425 75.213 1.00 16.15 101 VAL A N 1
ATOM 744 C CA . VAL A 1 101 ? 0.598 32.346 76.077 1.00 20.05 101 VAL A CA 1
ATOM 745 C C . VAL A 1 101 ? -0.252 31.587 77.096 1.00 23.15 101 VAL A C 1
ATOM 746 O O . VAL A 1 101 ? -0.450 32.055 78.223 1.00 30.00 101 VAL A O 1
ATOM 750 N N . ASN A 1 102 ? -0.702 30.384 76.761 1.00 21.11 102 ASN A N 1
ATOM 751 C CA . ASN A 1 102 ? -1.596 29.647 77.638 1.00 21.00 102 ASN A CA 1
ATOM 752 C C . ASN A 1 102 ? -0.896 28.627 78.513 1.00 22.50 102 ASN A C 1
ATOM 753 O O . ASN A 1 102 ? -1.506 28.145 79.467 1.00 25.12 102 ASN A O 1
ATOM 758 N N . PHE A 1 103 ? 0.346 28.268 78.208 1.00 22.59 103 PHE A N 1
ATOM 759 C CA . PHE A 1 103 ? 1.031 27.207 78.938 1.00 24.31 103 PHE A CA 1
ATOM 760 C C . PHE A 1 103 ? 2.446 27.563 79.365 1.00 21.43 103 PHE A C 1
ATOM 761 O O . PHE A 1 103 ? 3.059 26.778 80.091 1.00 26.16 103 PHE A O 1
ATOM 769 N N . CYS A 1 104 ? 2.996 28.693 78.938 1.00 19.89 104 CYS A N 1
ATOM 770 C CA . CYS A 1 104 ? 4.363 29.024 79.304 1.00 18.41 104 CYS A CA 1
ATOM 771 C C . CYS A 1 104 ? 4.381 30.385 79.971 1.00 15.76 104 CYS A C 1
ATOM 772 O O . CYS A 1 104 ? 3.410 31.137 79.912 1.00 20.52 104 CYS A O 1
ATOM 775 N N . ILE A 1 105 ? 5.504 30.709 80.603 1.00 15.74 105 ILE A N 1
ATOM 776 C CA . ILE A 1 105 ? 5.677 32.027 81.198 1.00 13.70 105 ILE A CA 1
ATOM 777 C C . ILE A 1 105 ? 6.685 32.877 80.452 1.00 13.79 105 ILE A C 1
ATOM 778 O O . ILE A 1 105 ? 6.802 34.075 80.750 1.00 21.07 105 ILE A O 1
ATOM 783 N N . ASP A 1 106 ? 7.409 32.314 79.493 1.00 16.99 106 ASP A N 1
ATOM 784 C CA . ASP A 1 106 ? 8.337 33.092 78.680 1.00 13.48 106 ASP A CA 1
ATOM 785 C C . ASP A 1 106 ? 8.739 32.241 77.487 1.00 11.76 106 ASP A C 1
ATOM 786 O O . ASP A 1 106 ? 8.362 31.073 77.381 1.00 11.83 106 ASP A O 1
ATOM 791 N N . PHE A 1 107 ? 9.488 32.859 76.575 1.00 15.26 107 PHE A N 1
ATOM 792 C CA . PHE A 1 107 ? 10.003 32.207 75.379 1.00 13.34 107 PHE A CA 1
ATOM 793 C C . PHE A 1 107 ? 11.351 32.827 75.034 1.00 13.74 107 PHE A C 1
ATOM 794 O O . PHE A 1 107 ? 11.738 33.869 75.574 1.00 15.17 107 PHE A O 1
ATOM 802 N N . PHE A 1 108 ? 12.078 32.149 74.152 1.00 16.51 108 PHE A N 1
ATOM 803 C CA . PHE A 1 108 ? 13.303 32.683 73.574 1.00 17.79 108 PHE A CA 1
ATOM 804 C C . PHE A 1 108 ? 13.566 31.942 72.272 1.00 15.46 108 PHE A C 1
ATOM 805 O O . PHE A 1 108 ? 13.006 30.872 72.026 1.00 15.16 108 PHE A O 1
ATOM 813 N N . THR A 1 109 ? 14.376 32.561 71.421 1.00 11.38 109 THR A N 1
ATOM 814 C CA . THR A 1 109 ? 14.663 32.084 70.083 1.00 17.41 109 THR A CA 1
ATOM 815 C C . THR A 1 109 ? 16.164 31.888 69.934 1.00 25.17 109 THR A C 1
ATOM 816 O O . THR A 1 109 ? 16.957 32.371 70.749 1.00 24.72 109 THR A O 1
ATOM 820 N N . ALA A 1 110 ? 16.541 31.225 68.827 1.00 30.87 110 ALA A N 1
ATOM 821 C CA . ALA A 1 110 ? 17.806 30.500 68.718 1.00 39.21 110 ALA A CA 1
ATOM 822 C C . ALA A 1 110 ? 19.019 31.377 69.037 1.00 34.36 110 ALA A C 1
ATOM 823 O O . ALA A 1 110 ? 19.589 31.213 70.123 1.00 36.21 110 ALA A O 1
ATOM 825 N N . PRO A 1 111 ? 19.456 32.330 68.185 1.00 33.29 111 PRO A N 1
ATOM 826 C CA . PRO A 1 111 ? 20.689 33.062 68.516 1.00 27.69 111 PRO A CA 1
ATOM 827 C C . PRO A 1 111 ? 20.401 34.151 69.537 1.00 26.21 111 PRO A C 1
ATOM 828 O O . PRO A 1 111 ? 19.800 35.183 69.217 1.00 33.62 111 PRO A O 1
ATOM 832 N N . ILE A 1 112 ? 20.837 33.927 70.772 1.00 32.23 112 ILE A N 1
ATOM 833 C CA . ILE A 1 112 ? 20.499 34.767 71.920 1.00 26.62 112 ILE A CA 1
ATOM 834 C C . ILE A 1 112 ? 21.740 34.891 72.792 1.00 22.53 112 ILE A C 1
ATOM 835 O O . ILE A 1 112 ? 22.411 33.885 73.051 1.00 26.53 112 ILE A O 1
ATOM 840 N N . PRO A 1 113 ? 22.095 36.087 73.249 1.00 22.43 113 PRO A N 1
ATOM 841 C CA . PRO A 1 113 ? 23.305 36.235 74.065 1.00 19.62 113 PRO A CA 1
ATOM 842 C C . PRO A 1 113 ? 23.192 35.528 75.408 1.00 25.84 113 PRO A C 1
ATOM 843 O O . PRO A 1 113 ? 22.102 35.389 75.972 1.00 26.64 113 PRO A O 1
ATOM 847 N N . ASP A 1 114 ? 24.349 35.085 75.926 1.00 27.55 114 ASP A N 1
ATOM 848 C CA . ASP A 1 114 ? 24.378 34.355 77.196 1.00 25.39 114 ASP A CA 1
ATOM 849 C C . ASP A 1 114 ? 23.602 35.099 78.278 1.00 24.47 114 ASP A C 1
ATOM 850 O O . ASP A 1 114 ? 22.758 34.519 78.966 1.00 25.47 114 ASP A O 1
ATOM 855 N N . ALA A 1 115 ? 23.852 36.404 78.409 1.00 25.91 115 ALA A N 1
ATOM 856 C CA . ALA A 1 115 ? 23.247 37.189 79.482 1.00 25.21 115 ALA A CA 1
ATOM 857 C C . ALA A 1 115 ? 21.726 37.248 79.364 1.00 23.17 115 ALA A C 1
ATOM 858 O O . ALA A 1 115 ? 21.023 37.210 80.377 1.00 23.43 115 ALA A O 1
ATOM 860 N N . GLN A 1 116 ? 21.193 37.355 78.145 1.00 25.65 116 GLN A N 1
ATOM 861 C CA . GLN A 1 116 ? 19.743 37.331 78.000 1.00 24.36 116 GLN A CA 1
ATOM 862 C C . GLN A 1 116 ? 19.175 35.988 78.421 1.00 22.37 116 GLN A C 1
ATOM 863 O O . GLN A 1 116 ? 18.184 35.924 79.156 1.00 26.12 116 GLN A O 1
ATOM 869 N N . LEU A 1 117 ? 19.790 34.903 77.955 1.00 19.54 117 LEU A N 1
ATOM 870 C CA . LEU A 1 117 ? 19.293 33.573 78.264 1.00 17.19 117 LEU A CA 1
ATOM 871 C C . LEU A 1 117 ? 19.343 33.306 79.764 1.00 20.64 117 LEU A C 1
ATOM 872 O O . LEU A 1 117 ? 18.352 32.873 80.366 1.00 20.44 117 LEU A O 1
ATOM 877 N N . LEU A 1 118 ? 20.489 33.570 80.391 1.00 21.39 118 LEU A N 1
ATOM 878 C CA . LEU A 1 118 ? 20.602 33.356 81.829 1.00 19.97 118 LEU A CA 1
ATOM 879 C C . LEU A 1 118 ? 19.627 34.223 82.602 1.00 17.48 118 LEU A C 1
ATOM 880 O O . LEU A 1 118 ? 19.194 33.856 83.699 1.00 15.62 118 LEU A O 1
ATOM 885 N N . SER A 1 119 ? 19.328 35.406 82.097 1.00 18.08 119 SER A N 1
ATOM 886 C CA . SER A 1 119 ? 18.447 36.272 82.859 1.00 23.22 119 SER A CA 1
ATOM 887 C C . SER A 1 119 ? 17.011 35.807 82.744 1.00 21.24 119 SER A C 1
ATOM 888 O O . SER A 1 119 ? 16.219 35.996 83.667 1.00 26.93 119 SER A O 1
ATOM 891 N N . THR A 1 120 ? 16.664 35.191 81.623 1.00 22.27 120 THR A N 1
ATOM 892 C CA . THR A 1 120 ? 15.293 34.768 81.427 1.00 23.26 120 THR A CA 1
ATOM 893 C C . THR A 1 120 ? 14.978 33.555 82.290 1.00 19.36 120 THR A C 1
ATOM 894 O O . THR A 1 120 ? 13.928 33.510 82.949 1.00 14.50 120 THR A O 1
ATOM 898 N N . ILE A 1 121 ? 15.893 32.576 82.319 1.00 18.48 121 ILE A N 1
ATOM 899 C CA . ILE A 1 121 ? 15.774 31.450 83.249 1.00 21.01 121 ILE A CA 1
ATOM 900 C C . ILE A 1 121 ? 15.923 31.945 84.681 1.00 18.00 121 ILE A C 1
ATOM 901 O O . ILE A 1 121 ? 15.080 31.679 85.549 1.00 12.71 121 ILE A O 1
ATOM 906 N N . GLY A 1 122 ? 16.981 32.714 84.935 1.00 15.41 122 GLY A N 1
ATOM 907 C CA . GLY A 1 122 ? 17.257 33.162 86.284 1.00 12.29 122 GLY A CA 1
ATOM 908 C C . GLY A 1 122 ? 16.082 33.838 86.954 1.00 19.15 122 GLY A C 1
ATOM 909 O O . GLY A 1 122 ? 15.876 33.677 88.170 1.00 25.43 122 GLY A O 1
ATOM 910 N N . HIS A 1 123 ? 15.277 34.579 86.179 1.00 19.22 123 HIS A N 1
ATOM 911 C CA . HIS A 1 123 ? 14.122 35.291 86.709 1.00 14.72 123 HIS A CA 1
ATOM 912 C C . HIS A 1 123 ? 13.014 34.365 87.187 1.00 18.41 123 HIS A C 1
ATOM 913 O O . HIS A 1 123 ? 12.077 34.848 87.825 1.00 22.46 123 HIS A O 1
ATOM 920 N N . GLN A 1 124 ? 13.098 33.060 86.922 1.00 15.97 124 GLN A N 1
ATOM 921 C CA . GLN A 1 124 ? 12.105 32.110 87.423 1.00 18.75 124 GLN A CA 1
ATOM 922 C C . GLN A 1 124 ? 12.499 31.468 88.746 1.00 17.64 124 GLN A C 1
ATOM 923 O O . GLN A 1 124 ? 11.734 30.656 89.280 1.00 16.36 124 GLN A O 1
ATOM 929 N N . LEU A 1 125 ? 13.680 31.793 89.273 1.00 17.17 125 LEU A N 1
ATOM 930 C CA . LEU A 1 125 ? 14.158 31.119 90.471 1.00 18.03 125 LEU A CA 1
ATOM 931 C C . LEU A 1 125 ? 13.333 31.519 91.685 1.00 18.63 125 LEU A C 1
ATOM 932 O O . LEU A 1 125 ? 13.071 30.689 92.563 1.00 12.31 125 LEU A O 1
ATOM 937 N N . GLY A 1 126 ? 12.911 32.781 91.748 1.00 15.79 126 GLY A N 1
ATOM 938 C CA . GLY A 1 126 ? 12.010 33.206 92.797 1.00 16.63 126 GLY A CA 1
ATOM 939 C C . GLY A 1 126 ? 10.751 32.366 92.817 1.00 16.75 126 GLY A C 1
ATOM 940 O O . GLY A 1 126 ? 10.478 31.696 93.814 1.00 19.00 126 GLY A O 1
ATOM 949 N N . LEU A 1 128 ? 10.106 29.592 91.383 1.00 24.25 128 LEU A N 1
ATOM 950 C CA . LEU A 1 128 ? 10.448 28.194 91.621 1.00 20.63 128 LEU A CA 1
ATOM 951 C C . LEU A 1 128 ? 10.517 27.871 93.104 1.00 17.73 128 LEU A C 1
ATOM 952 O O . LEU A 1 128 ? 10.292 26.720 93.487 1.00 26.97 128 LEU A O 1
ATOM 957 N N . LYS A 1 129 ? 10.753 28.873 93.955 1.00 20.31 129 LYS A N 1
ATOM 958 C CA . LYS A 1 129 ? 10.781 28.661 95.402 1.00 20.84 129 LYS A CA 1
ATOM 959 C C . LYS A 1 129 ? 9.384 28.613 96.021 1.00 23.05 129 LYS A C 1
ATOM 960 O O . LYS A 1 129 ? 9.183 27.906 97.016 1.00 24.63 129 LYS A O 1
ATOM 966 N N . LEU A 1 130 ? 8.422 29.374 95.476 1.00 20.02 130 LEU A N 1
ATOM 967 C CA . LEU A 1 130 ? 7.059 29.386 96.016 1.00 22.45 130 LEU A CA 1
ATOM 968 C C . LEU A 1 130 ? 6.283 28.155 95.564 1.00 25.47 130 LEU A C 1
ATOM 969 O O . LEU A 1 130 ? 5.4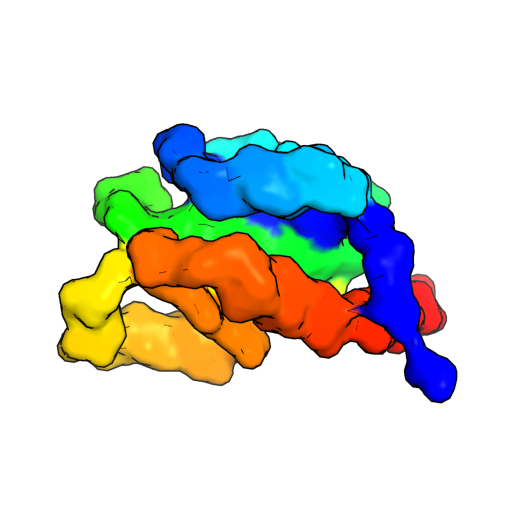55 27.620 96.311 1.00 26.62 130 LEU A O 1
ATOM 974 N N . GLU A 1 131 ? 6.517 27.738 94.322 1.00 19.82 131 GLU A N 1
ATOM 975 C CA . GLU A 1 131 ? 6.094 26.434 93.848 1.00 25.19 131 GLU A CA 1
ATOM 976 C C . GLU A 1 131 ? 6.504 25.350 94.834 1.00 34.30 131 GLU A C 1
ATOM 977 O O . GLU A 1 131 ? 5.702 24.480 95.195 1.00 36.93 131 GLU A O 1
ATOM 983 N N . LYS A 1 132 ? 7.757 25.402 95.298 1.00 34.33 132 LYS A N 1
ATOM 984 C CA . LYS A 1 132 ? 8.249 24.383 96.224 1.00 38.86 132 LYS A CA 1
ATOM 985 C C . LYS A 1 132 ? 7.623 24.524 97.605 1.00 33.06 132 LYS A C 1
ATOM 986 O O . LYS A 1 132 ? 7.459 23.522 98.306 1.00 39.92 132 LYS A O 1
ATOM 992 N N . LYS A 1 133 ? 7.267 25.744 98.017 1.00 29.45 133 LYS A N 1
ATOM 993 C CA . LYS A 1 133 ? 6.659 25.922 99.332 1.00 21.59 133 LYS A CA 1
ATOM 994 C C . LYS A 1 133 ? 5.332 25.203 99.412 1.00 30.23 133 LYS A C 1
ATOM 995 O O . LYS A 1 133 ? 4.973 24.647 100.457 1.00 39.20 133 LYS A O 1
ATOM 1001 N N . VAL A 1 134 ? 4.583 25.2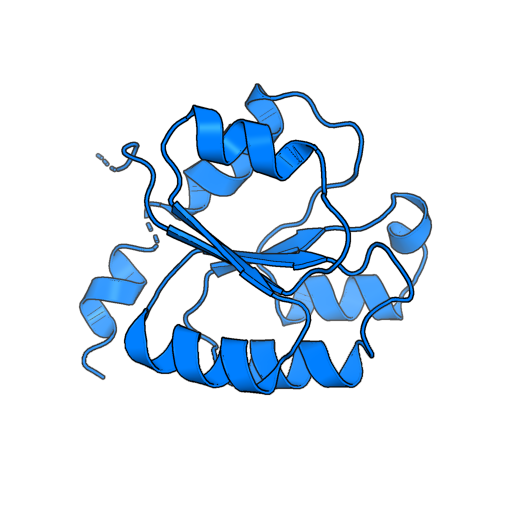16 98.310 1.00 36.95 134 VAL A N 1
ATOM 1002 C CA . VAL A 1 134 ? 3.216 24.714 98.285 1.00 40.28 134 VAL A CA 1
ATOM 1003 C C . VAL A 1 134 ? 3.109 23.351 97.627 1.00 40.68 134 VAL A C 1
ATOM 1004 O O . VAL A 1 134 ? 2.017 22.760 97.638 1.00 42.79 134 VAL A O 1
ATOM 1008 N N . TRP A 1 135 ? 4.196 22.842 97.044 1.00 40.95 135 TRP A N 1
ATOM 1009 C CA . TRP A 1 135 ? 4.178 21.539 96.380 1.00 43.47 135 TRP A CA 1
ATOM 1010 C C . TRP A 1 135 ? 3.568 20.440 97.240 1.00 51.20 135 TRP A C 1
ATOM 1011 O O . TRP A 1 135 ? 2.733 19.679 96.719 1.00 49.88 135 TRP A O 1
ATOM 1022 N N . PRO A 1 136 ? 3.909 20.296 98.547 1.00 48.67 136 PRO A N 1
ATOM 1023 C 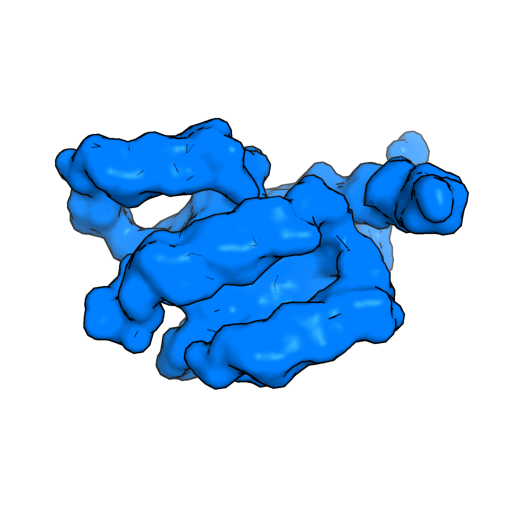CA . PRO A 1 136 ? 3.082 19.457 99.424 1.00 49.35 136 PRO A CA 1
ATOM 1024 C C . PRO A 1 136 ? 1.635 19.923 99.412 1.00 52.88 136 PRO A C 1
ATOM 1025 O O . PRO A 1 136 ? 1.173 20.545 100.375 1.00 62.99 136 PRO A O 1
ATOM 1029 N N . THR A 1 137 ? 0.921 19.651 98.321 1.00 54.38 137 THR A N 1
ATOM 1030 C CA . THR A 1 137 ? -0.463 20.088 98.167 1.00 50.33 137 THR A CA 1
ATOM 1031 C C . THR A 1 137 ? -1.406 18.911 98.406 1.00 57.63 137 THR A C 1
ATOM 1032 O O . THR A 1 137 ? -0.967 17.756 98.492 1.00 63.45 137 THR A O 1
#

Radius of gyration: 13.84 Å; Cα contacts (8 Å, |Δi|>4): 189; chains: 1; bounding box: 30×30×37 Å

Sequence (130 aa):
KDSVPGSLVVVGGTYEPWLSVLEQVGWKCHQCADLRKVDALLEDIGPCIGIVDLSHDEFSLNGIANLVSTHKHVRWLAFIREQQLSSDTICQFIVNFCIDFFTAPIPDAQLLSTIGHQLGLKLEKKVWPT

Foldseek 3Di:
DDFQEEEEEECDDDDAVLQVLSVVSPYHYHYDVDLVVVLVVCVVVQEEEYEYEPADVRDDVVSVVVSLVVRLRYQYEYEYAPVCVVPPVVVVCCVPRHDYYDYRDDDSVVSSVVRRVPVVSVVSVVVSVD

B-factor: mean 31.44, std 13.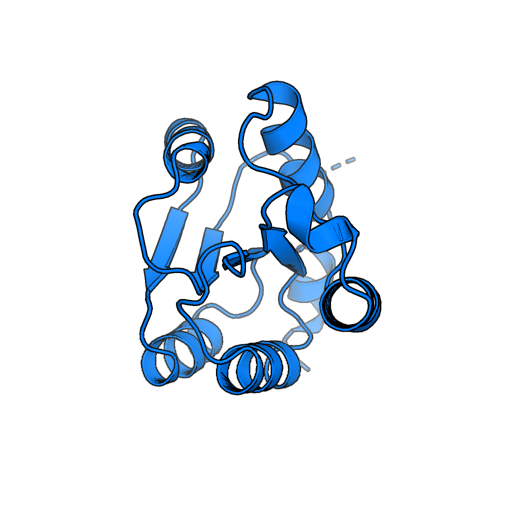7, range [7.27, 73.79]

Nearest PDB structures (foldseek):
  7y19-assembly1_A  TM=1.008E+00  e=1.050E-26  Vibrio vulnificus CMCP6
  8fk2-assembly1_B  TM=6.777E-01  e=5.631E-04  Streptococcus mutans UA159
  8uvk-assembly1_A  TM=7.325E-01  e=5.715E-03  Campylobacter jejuni
  3t8y-assembly1_A  TM=5.938E-01  e=2.815E-03  Thermotoga maritima
  5dcl-assembly1_B  TM=7.128E-01  e=1.160E-02  Streptococcus agalactiae